Protein AF-A0A2P6NPW3-F1 (afdb_monomer)

Radius of gyration: 32.14 Å; Cα contacts (8 Å, |Δi|>4): 91; chains: 1; bounding box: 66×46×84 Å

Foldseek 3Di:
DDDPPDDDPVVVVVVVVVVVVVVVVVPPPPPPVVCVVPVDDCDPVNVVVVVVVVPPPDDDDDDDPVVQVPFDKDQDAPVVVLQQPAAQPPPRHGDDHRFIWGFDPDDDPPDPPDDGGRIHTPPDD

Nearest PDB structures (foldseek):
  7bvw-assembly2_B  TM=8.463E-01  e=1.356E-02  Arabidopsis thaliana
  7bvw-assembly1_A  TM=8.530E-01  e=2.025E-02  Arabidopsis thaliana
  4v3k-assembly2_C  TM=7.570E-01  e=4.089E-01  Homo sapiens
  7s6h-assembly2_C  TM=5.283E-01  e=2.481E+00  Homo sapiens
  7s6h-assembly1_A  TM=5.283E-01  e=2.481E+00  Homo sapiens

Structure (mmCIF, N/CA/C/O backbone):
data_AF-A0A2P6NPW3-F1
#
_entry.id   AF-A0A2P6NPW3-F1
#
loop_
_atom_site.group_PDB
_atom_site.id
_atom_site.type_symbol
_atom_site.label_atom_id
_atom_site.label_alt_id
_atom_site.label_comp_id
_atom_site.label_asym_id
_atom_site.label_entity_id
_atom_site.label_seq_id
_atom_site.pdbx_PDB_ins_code
_atom_site.Cartn_x
_atom_site.Cartn_y
_atom_site.Cartn_z
_atom_site.occupancy
_atom_site.B_iso_or_equiv
_atom_site.auth_seq_id
_atom_site.auth_comp_id
_atom_site.auth_asym_id
_atom_site.auth_atom_id
_atom_site.pdbx_PDB_model_num
ATOM 1 N N . MET A 1 1 ? 35.654 35.348 69.612 1.00 39.97 1 MET A N 1
ATOM 2 C CA . MET A 1 1 ? 36.979 35.057 69.035 1.00 39.97 1 MET A CA 1
ATOM 3 C C . MET A 1 1 ? 36.752 33.886 68.102 1.00 39.97 1 MET A C 1
ATOM 5 O O . MET A 1 1 ? 36.618 32.777 68.588 1.00 39.97 1 MET A O 1
ATOM 9 N N . SER A 1 2 ? 36.495 34.153 66.822 1.00 48.59 2 SER A N 1
ATOM 10 C CA . SER A 1 2 ? 36.249 33.088 65.848 1.00 48.59 2 SER A CA 1
ATOM 11 C C . SER A 1 2 ? 37.594 32.700 65.263 1.00 48.59 2 SER A C 1
ATOM 13 O O . SER A 1 2 ? 38.222 33.517 64.589 1.00 48.59 2 SER A O 1
ATOM 15 N N . ASP A 1 3 ? 38.051 31.501 65.609 1.00 44.88 3 ASP A N 1
ATOM 16 C CA . ASP A 1 3 ? 39.292 30.916 65.128 1.00 44.88 3 ASP A CA 1
ATOM 17 C C . ASP A 1 3 ? 39.333 30.931 63.597 1.00 44.88 3 ASP A C 1
ATOM 19 O O . ASP A 1 3 ? 38.519 30.321 62.901 1.00 44.88 3 ASP A O 1
ATOM 23 N N . ASN A 1 4 ? 40.288 31.698 63.081 1.00 55.16 4 ASN A N 1
ATOM 24 C CA . ASN A 1 4 ? 40.623 31.788 61.673 1.00 55.16 4 ASN A CA 1
ATOM 25 C C . ASN A 1 4 ? 41.459 30.546 61.329 1.00 55.16 4 ASN A C 1
ATOM 27 O O . ASN A 1 4 ? 42.689 30.568 61.390 1.00 55.16 4 ASN A O 1
ATOM 31 N N . GLN A 1 5 ? 40.777 29.424 61.082 1.00 60.38 5 GLN A N 1
ATOM 32 C CA . GLN A 1 5 ? 41.418 28.146 60.790 1.00 60.38 5 GLN A CA 1
ATOM 33 C C . GLN A 1 5 ? 41.991 28.172 59.368 1.00 60.38 5 GLN A C 1
ATOM 35 O O . GLN A 1 5 ? 41.335 27.819 58.389 1.00 60.38 5 GLN A O 1
ATOM 40 N N . GLN A 1 6 ? 43.238 28.620 59.263 1.00 62.88 6 GLN A N 1
ATOM 41 C CA . GLN A 1 6 ? 44.019 28.587 58.034 1.00 62.88 6 GLN A CA 1
ATOM 42 C C . GLN A 1 6 ? 44.199 27.120 57.591 1.00 62.88 6 GLN A C 1
ATOM 44 O O . GLN A 1 6 ? 44.612 26.291 58.411 1.00 62.88 6 GLN A O 1
ATOM 49 N N . PRO A 1 7 ? 43.878 26.758 56.335 1.00 58.06 7 PRO A N 1
ATOM 50 C CA . PRO A 1 7 ? 43.979 25.378 55.875 1.00 58.06 7 PRO A CA 1
ATOM 51 C C . PRO A 1 7 ? 45.434 24.905 55.947 1.00 58.06 7 PRO A C 1
ATOM 53 O O . PRO A 1 7 ? 46.359 25.620 55.552 1.00 58.06 7 PRO A O 1
ATOM 56 N N . SER A 1 8 ? 45.650 23.702 56.482 1.00 64.12 8 SER A N 1
ATOM 57 C CA . SER A 1 8 ? 46.996 23.142 56.621 1.00 64.12 8 SER A CA 1
ATOM 58 C C . SER A 1 8 ? 47.610 22.871 55.243 1.00 64.12 8 SER A C 1
ATOM 60 O O . SER A 1 8 ? 46.899 22.610 54.271 1.00 64.12 8 SER A O 1
ATOM 62 N N . ALA A 1 9 ? 48.943 22.896 55.147 1.00 61.69 9 ALA A N 1
ATOM 63 C CA . ALA A 1 9 ? 49.661 22.669 53.887 1.00 61.69 9 ALA A CA 1
ATOM 64 C C . ALA A 1 9 ? 49.235 21.367 53.172 1.00 61.69 9 ALA A C 1
ATOM 66 O O . ALA A 1 9 ? 49.201 21.315 51.944 1.00 61.69 9 ALA A O 1
ATOM 67 N N . ALA A 1 10 ? 48.824 20.348 53.934 1.00 61.41 10 ALA A N 1
ATOM 68 C CA . ALA A 1 10 ? 48.297 19.093 53.404 1.00 61.41 10 ALA A CA 1
ATOM 69 C C . ALA A 1 10 ? 46.939 19.257 52.688 1.00 61.41 10 ALA A C 1
ATOM 71 O O . ALA A 1 10 ? 46.700 18.622 51.664 1.00 61.41 10 ALA A O 1
ATOM 72 N N . GLN A 1 11 ? 46.059 20.135 53.182 1.00 65.38 11 GLN A N 1
ATOM 73 C CA . GLN A 1 11 ? 44.762 20.418 52.553 1.00 65.38 11 GLN A CA 1
ATOM 74 C C . GLN A 1 11 ? 44.927 21.219 51.255 1.00 65.38 11 GLN A C 1
ATOM 76 O O . GLN A 1 11 ? 44.214 20.970 50.283 1.00 65.38 11 GLN A O 1
ATOM 81 N N . ALA A 1 12 ? 45.908 22.126 51.203 1.00 67.00 12 ALA A N 1
ATOM 82 C CA . ALA A 1 12 ? 46.238 22.863 49.983 1.00 67.00 12 ALA A CA 1
ATOM 83 C C . ALA A 1 12 ? 46.782 21.936 48.878 1.00 67.00 12 ALA A C 1
ATOM 85 O O . ALA A 1 12 ? 46.393 22.067 47.719 1.00 67.00 12 ALA A O 1
ATOM 86 N N . GLN A 1 13 ? 47.620 20.957 49.235 1.00 70.19 13 GLN A N 1
ATOM 87 C CA . GLN A 1 13 ? 48.143 19.959 48.292 1.00 70.19 13 GLN A CA 1
ATOM 88 C C . GLN A 1 13 ? 47.052 19.011 47.777 1.00 70.19 13 GLN A C 1
ATOM 90 O O . GLN A 1 13 ? 47.017 18.705 46.586 1.00 70.19 13 GLN A O 1
ATOM 95 N N . ALA A 1 14 ? 46.124 18.591 48.644 1.00 73.69 14 ALA A N 1
ATOM 96 C CA . ALA A 1 14 ? 44.985 17.770 48.239 1.00 73.69 14 ALA A CA 1
ATOM 97 C C . ALA A 1 14 ? 44.082 18.501 47.230 1.00 73.69 14 ALA A C 1
ATOM 99 O O . ALA A 1 14 ? 43.663 17.911 46.235 1.00 73.69 14 ALA A O 1
ATOM 100 N N . LEU A 1 15 ? 43.837 19.799 47.443 1.00 72.31 15 LEU A N 1
ATOM 101 C CA . LEU A 1 15 ? 43.040 20.612 46.525 1.00 72.31 15 LEU A CA 1
ATOM 102 C C . LEU A 1 15 ? 43.755 20.818 45.178 1.00 72.31 15 LEU A C 1
ATOM 104 O O . LEU A 1 15 ? 43.113 20.737 44.134 1.00 72.31 15 LEU A O 1
ATOM 108 N N . GLN A 1 16 ? 45.079 21.011 45.180 1.00 71.25 16 GLN A N 1
ATOM 109 C CA . GLN A 1 16 ? 45.887 21.128 43.957 1.00 71.25 16 GLN A CA 1
ATOM 110 C C . GLN A 1 16 ? 45.922 19.830 43.138 1.00 71.25 16 GLN A C 1
ATOM 112 O O . GLN A 1 16 ? 45.829 19.886 41.913 1.00 71.25 16 GLN A O 1
ATOM 117 N N . LEU A 1 17 ? 45.997 18.666 43.793 1.00 69.00 17 LEU A N 1
ATOM 118 C CA . LEU A 1 17 ? 45.893 17.366 43.121 1.00 69.00 17 LEU A CA 1
ATOM 119 C C . LEU A 1 17 ? 44.507 17.165 42.497 1.00 69.00 17 LEU A C 1
ATOM 121 O O . LEU A 1 17 ? 44.412 16.702 41.361 1.00 69.00 17 LEU A O 1
ATOM 125 N N . LEU A 1 18 ? 43.441 17.564 43.198 1.00 69.75 18 LEU A N 1
ATOM 126 C CA . LEU A 1 18 ? 42.078 17.497 42.668 1.00 69.75 18 LEU A CA 1
ATOM 127 C C . LEU A 1 18 ? 41.898 18.417 41.448 1.00 69.75 18 LEU A C 1
ATOM 129 O O . LEU A 1 18 ? 41.375 17.992 40.422 1.00 69.75 18 LEU A O 1
ATOM 133 N N . LEU A 1 19 ? 42.381 19.661 41.536 1.00 70.94 19 LEU A N 1
ATOM 134 C CA . LEU A 1 19 ? 42.364 20.632 40.435 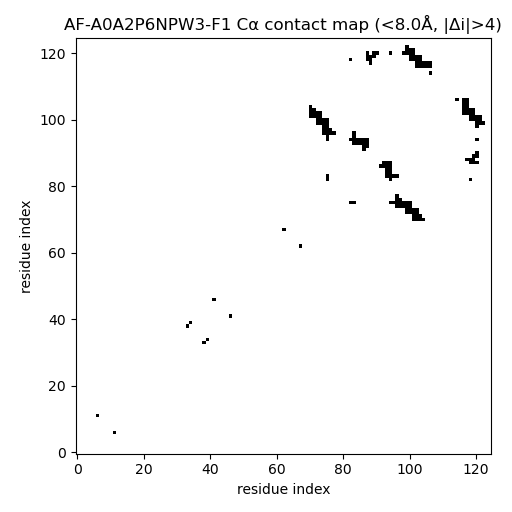1.00 70.94 19 LEU A CA 1
ATOM 135 C C . LEU A 1 19 ? 43.197 20.159 39.230 1.00 70.94 19 LEU A C 1
ATOM 137 O O . LEU A 1 19 ? 42.779 20.348 38.088 1.00 70.94 19 LEU A O 1
ATOM 141 N N . GLY A 1 20 ? 44.330 19.489 39.464 1.00 64.00 20 GLY A N 1
ATOM 142 C CA . GLY A 1 20 ? 45.170 18.912 38.409 1.00 64.00 20 GLY A CA 1
ATOM 143 C C . GLY A 1 20 ? 44.475 17.812 37.597 1.00 64.00 20 GLY A C 1
ATOM 144 O O . GLY A 1 20 ? 44.690 17.720 36.389 1.00 64.00 20 GLY A O 1
ATOM 145 N N . MET A 1 21 ? 43.585 17.029 38.219 1.00 63.91 21 MET A N 1
ATOM 146 C CA . MET A 1 21 ? 42.779 16.024 37.509 1.00 63.91 21 MET A CA 1
ATOM 147 C C . MET A 1 21 ? 41.662 16.649 36.662 1.00 63.91 21 MET A C 1
ATOM 149 O O . MET A 1 21 ? 41.304 16.098 35.623 1.00 63.91 21 MET A O 1
ATOM 153 N N . ILE A 1 22 ? 41.137 17.814 37.061 1.00 63.75 22 ILE A N 1
ATOM 154 C CA . ILE A 1 22 ? 40.126 18.551 36.285 1.00 63.75 22 ILE A CA 1
ATOM 155 C C . ILE A 1 22 ? 40.767 19.190 35.039 1.00 63.75 22 ILE A C 1
ATOM 157 O O . ILE A 1 22 ? 40.151 19.223 33.975 1.00 63.75 22 ILE A O 1
ATOM 161 N N . ALA A 1 23 ? 42.029 19.630 35.128 1.00 57.75 23 ALA A N 1
ATOM 162 C CA . ALA A 1 23 ? 42.750 20.236 34.006 1.00 57.75 23 ALA A CA 1
ATOM 163 C C . ALA A 1 23 ? 43.138 19.237 32.893 1.00 57.75 23 ALA A C 1
ATOM 165 O O . ALA A 1 23 ? 43.196 19.627 31.729 1.00 57.75 23 ALA A O 1
ATOM 166 N N . GLN A 1 24 ? 43.356 17.949 33.204 1.00 57.84 24 GLN A N 1
ATOM 167 C CA . GLN A 1 24 ? 43.690 16.939 32.182 1.00 57.84 24 GLN A CA 1
ATOM 168 C C . GLN A 1 24 ? 42.488 16.415 31.376 1.00 57.84 24 GLN A C 1
ATOM 170 O O . GLN A 1 24 ? 42.688 15.742 30.370 1.00 57.84 24 GLN A O 1
ATOM 175 N N . GLN A 1 25 ? 41.241 16.743 31.735 1.00 57.78 25 GLN A N 1
ATOM 176 C CA . GLN A 1 25 ? 40.077 16.300 30.948 1.00 57.78 25 GLN A CA 1
ATOM 177 C C . GLN A 1 25 ? 39.812 17.139 29.684 1.00 57.78 25 GLN A C 1
ATOM 179 O O . GLN A 1 25 ? 38.904 16.824 28.917 1.00 57.78 25 GLN A O 1
ATOM 184 N N . GLN A 1 26 ? 40.605 18.184 29.417 1.00 54.19 26 GLN A N 1
ATOM 185 C CA . GLN A 1 26 ? 40.447 19.003 28.207 1.00 54.19 26 GLN A CA 1
ATOM 186 C C . GLN A 1 26 ? 41.078 18.403 26.944 1.00 54.19 26 GLN A C 1
ATOM 188 O O . GLN A 1 26 ? 40.870 18.944 25.864 1.00 54.19 26 GLN A O 1
ATOM 193 N N . SER A 1 27 ? 41.752 17.253 27.022 1.00 51.75 27 SER A N 1
ATOM 194 C CA . SER A 1 27 ? 41.942 16.398 25.844 1.00 51.75 27 SER A CA 1
ATOM 195 C C . SER A 1 27 ? 40.824 15.359 25.754 1.00 51.75 27 SER A C 1
ATOM 197 O O . SER A 1 27 ? 41.075 14.166 25.601 1.00 51.75 27 SER A O 1
ATOM 199 N N . THR A 1 28 ? 39.567 15.803 25.842 1.00 49.38 28 THR A N 1
ATOM 200 C CA . THR A 1 28 ? 38.519 15.144 25.064 1.00 49.38 28 THR A CA 1
ATOM 201 C C . THR A 1 28 ? 38.856 15.448 23.617 1.00 49.38 28 THR A C 1
ATOM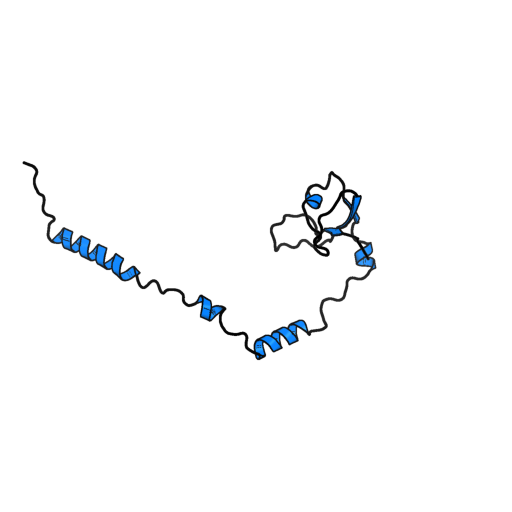 203 O O . THR A 1 28 ? 38.643 16.545 23.115 1.00 49.38 28 THR A O 1
ATOM 206 N N . GLN A 1 29 ? 39.539 14.478 23.018 1.00 55.25 29 GLN A N 1
ATOM 207 C CA . GLN A 1 29 ? 39.625 14.218 21.593 1.00 55.25 29 GLN A CA 1
ATOM 208 C C . GLN A 1 29 ? 38.333 14.723 20.935 1.00 55.25 29 GLN A C 1
ATOM 210 O O . GLN A 1 29 ? 37.297 14.067 21.004 1.00 55.25 29 GLN A O 1
ATOM 215 N N . SER A 1 30 ? 38.349 15.951 20.414 1.00 46.59 30 SER A N 1
ATOM 216 C CA . SER A 1 30 ? 37.207 16.463 19.682 1.00 46.59 30 SER A CA 1
ATOM 217 C C . SER A 1 30 ? 37.165 15.661 18.394 1.00 46.59 30 SER A C 1
ATOM 219 O O . SER A 1 30 ? 38.098 15.675 17.589 1.00 46.59 30 SER A O 1
ATOM 221 N N . ASP A 1 31 ? 36.104 14.875 18.271 1.00 54.97 31 ASP A N 1
ATOM 222 C CA . ASP A 1 31 ? 35.797 14.033 17.133 1.00 54.97 31 ASP A CA 1
ATOM 223 C C . ASP A 1 31 ? 35.707 14.867 15.843 1.00 54.97 31 ASP A C 1
ATOM 225 O O . ASP A 1 31 ? 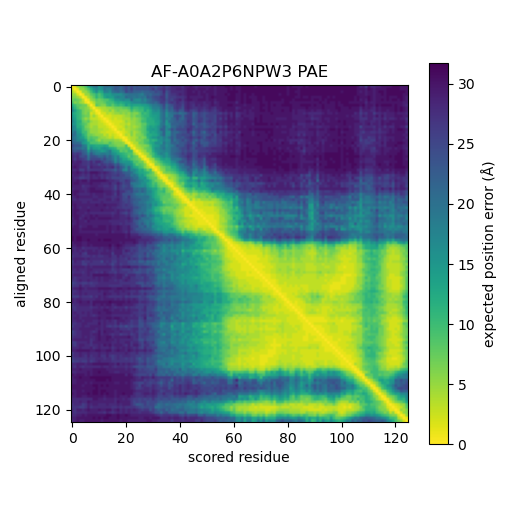34.627 15.192 15.358 1.00 54.97 31 ASP A O 1
ATOM 229 N N . ASN A 1 32 ? 36.844 15.127 15.197 1.00 57.44 32 ASN A N 1
ATOM 230 C CA . ASN A 1 32 ? 36.889 15.456 13.767 1.00 57.44 32 ASN A CA 1
ATOM 231 C C . ASN A 1 32 ? 36.573 14.222 12.888 1.00 57.44 32 ASN A C 1
ATOM 233 O O . ASN A 1 32 ? 36.705 14.258 11.668 1.00 57.44 32 ASN A O 1
ATOM 237 N N . SER A 1 33 ? 36.083 13.136 13.494 1.00 59.75 33 SER A N 1
ATOM 238 C CA . SER A 1 33 ? 35.696 11.889 12.835 1.00 59.75 33 SER A CA 1
ATOM 239 C C . SER A 1 33 ? 34.469 12.035 11.924 1.00 59.75 33 SER A C 1
ATOM 241 O O . SER A 1 33 ? 34.256 11.206 11.041 1.00 59.75 33 SER A O 1
ATOM 243 N N . LEU A 1 34 ? 33.647 13.078 12.087 1.00 56.88 34 LEU A N 1
ATOM 244 C CA . LEU A 1 34 ? 32.419 13.214 11.294 1.00 56.88 34 LEU A CA 1
ATOM 245 C C . LEU A 1 34 ? 32.704 13.570 9.823 1.00 56.88 34 LEU A C 1
ATOM 247 O O . LEU A 1 34 ? 32.033 13.057 8.928 1.00 56.88 34 LEU A O 1
ATOM 251 N N . MET A 1 35 ? 33.741 14.378 9.569 1.00 60.34 35 MET A N 1
ATOM 252 C CA . MET A 1 35 ? 34.183 14.725 8.213 1.00 60.34 35 MET A CA 1
ATOM 253 C C . MET A 1 35 ? 35.013 13.602 7.572 1.00 60.34 35 MET A C 1
ATOM 255 O O . MET A 1 35 ? 34.896 13.384 6.372 1.00 60.34 35 MET A O 1
ATOM 259 N N . GLU A 1 36 ? 35.765 12.818 8.351 1.00 58.84 36 GLU A N 1
ATOM 260 C CA . GLU A 1 36 ? 36.481 11.641 7.826 1.00 58.84 36 GLU A CA 1
ATOM 261 C C . GLU A 1 36 ? 35.556 10.445 7.536 1.00 58.84 36 GLU A C 1
ATOM 263 O O . GLU A 1 36 ? 35.840 9.658 6.637 1.00 58.84 36 GLU A O 1
ATOM 268 N N . ARG A 1 37 ? 34.426 10.303 8.249 1.00 58.91 37 ARG A N 1
ATOM 269 C CA . ARG A 1 37 ? 33.477 9.188 8.043 1.00 58.91 37 ARG A CA 1
ATOM 270 C C . ARG A 1 37 ? 32.411 9.447 6.978 1.00 58.91 37 ARG A C 1
ATOM 272 O O . ARG A 1 37 ? 31.905 8.482 6.414 1.00 58.91 37 ARG A O 1
ATOM 279 N N . PHE A 1 38 ? 32.054 10.704 6.712 1.00 62.09 38 PHE A N 1
ATOM 280 C CA . PHE A 1 38 ? 30.964 11.048 5.782 1.00 62.09 38 PHE A CA 1
ATOM 281 C C . PHE A 1 38 ? 31.263 12.233 4.851 1.00 62.09 38 PHE A C 1
ATOM 283 O O . PHE A 1 38 ? 30.422 12.574 4.026 1.00 62.09 38 PHE A O 1
ATOM 290 N N . GLY A 1 39 ? 32.423 12.881 4.983 1.00 58.16 39 GLY A N 1
ATOM 291 C CA . GLY A 1 39 ? 32.777 14.100 4.246 1.00 58.16 39 GLY A CA 1
ATOM 292 C C . GLY A 1 39 ? 33.790 13.903 3.119 1.00 58.16 39 GLY A C 1
ATOM 293 O O . GLY A 1 39 ? 34.225 14.894 2.534 1.00 58.16 39 GLY A O 1
ATOM 294 N N . ALA A 1 40 ? 34.180 12.663 2.803 1.00 69.06 40 ALA A N 1
ATOM 295 C CA . ALA A 1 40 ? 34.951 12.411 1.593 1.00 69.06 40 ALA A CA 1
ATOM 296 C C . ALA A 1 40 ? 34.090 12.790 0.371 1.00 69.06 40 ALA A C 1
ATOM 298 O O . ALA A 1 40 ? 32.923 12.386 0.312 1.00 69.06 40 ALA A O 1
ATOM 299 N N . PRO A 1 41 ? 34.620 13.566 -0.594 1.00 71.38 41 PRO A N 1
ATOM 300 C CA . PRO A 1 41 ? 33.922 13.778 -1.851 1.00 71.38 41 PRO A CA 1
ATOM 301 C C . PRO A 1 41 ? 33.676 12.409 -2.483 1.00 71.38 41 PRO A C 1
ATOM 303 O O . PRO A 1 41 ? 34.601 11.600 -2.575 1.00 71.38 41 PRO A O 1
ATOM 306 N N . ILE A 1 42 ? 32.427 12.145 -2.871 1.00 73.19 42 ILE A N 1
ATOM 307 C CA . ILE A 1 42 ? 32.077 10.931 -3.611 1.00 73.19 42 ILE A CA 1
ATOM 308 C C . ILE A 1 42 ? 32.990 10.894 -4.836 1.00 73.19 42 ILE A C 1
ATOM 310 O O . ILE A 1 42 ? 32.956 11.822 -5.645 1.00 73.19 42 ILE A O 1
ATOM 314 N N . SER A 1 43 ? 33.841 9.872 -4.937 1.00 82.88 43 SER A N 1
ATOM 315 C CA . SER A 1 43 ? 34.705 9.732 -6.105 1.00 82.88 43 SER A CA 1
ATOM 316 C C . SER A 1 43 ? 33.870 9.368 -7.332 1.00 82.88 43 SER A C 1
ATOM 318 O O . SER A 1 43 ? 32.806 8.753 -7.213 1.00 82.88 43 SER A O 1
ATOM 320 N N . ASP A 1 44 ? 34.358 9.714 -8.524 1.00 83.69 44 ASP A N 1
ATOM 321 C CA . ASP A 1 44 ? 33.698 9.339 -9.780 1.00 83.69 44 ASP A CA 1
ATOM 322 C C . ASP A 1 44 ? 33.499 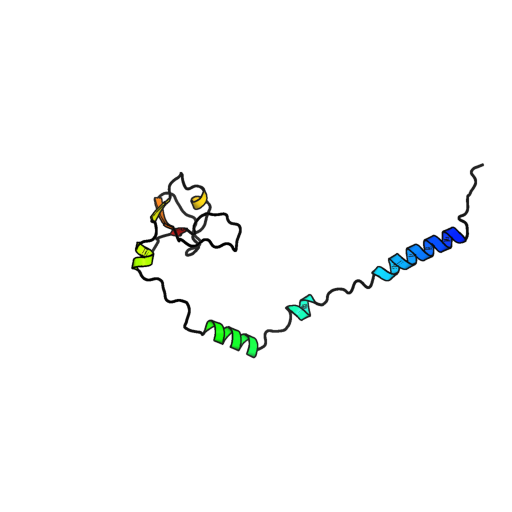7.815 -9.887 1.00 83.69 44 ASP A C 1
ATOM 324 O O . ASP A 1 44 ? 32.478 7.357 -10.395 1.00 83.69 44 ASP A O 1
ATOM 328 N N . GLU A 1 45 ? 34.417 7.021 -9.323 1.00 82.81 45 GLU A N 1
ATOM 329 C CA . GLU A 1 45 ? 34.287 5.561 -9.211 1.00 82.81 45 GLU A CA 1
ATOM 330 C C . GLU A 1 45 ? 33.119 5.146 -8.310 1.00 82.81 45 GLU A C 1
ATOM 332 O O . GLU A 1 45 ? 32.298 4.332 -8.721 1.00 82.81 45 GLU A O 1
ATOM 337 N N . GLN A 1 46 ? 32.965 5.746 -7.124 1.00 82.69 46 GLN A N 1
ATOM 338 C CA . GLN A 1 46 ? 31.833 5.446 -6.237 1.00 82.69 46 GLN A CA 1
ATOM 339 C C . GLN A 1 46 ? 30.490 5.856 -6.852 1.00 82.69 46 GLN A C 1
ATOM 341 O O . GLN A 1 46 ? 29.478 5.177 -6.660 1.00 82.69 46 GLN A O 1
ATOM 346 N N . MET A 1 47 ? 30.472 6.960 -7.601 1.00 84.06 47 MET A N 1
ATOM 347 C CA . MET A 1 47 ? 29.285 7.408 -8.323 1.00 84.06 47 MET A CA 1
ATOM 348 C C . MET A 1 47 ? 28.956 6.473 -9.492 1.00 84.06 47 MET A C 1
ATOM 350 O O . MET A 1 47 ? 27.790 6.137 -9.689 1.00 84.06 47 MET A O 1
ATOM 354 N N . SER A 1 48 ? 29.974 6.004 -10.218 1.00 83.88 48 SER A N 1
ATOM 355 C CA . SER A 1 48 ? 29.845 5.014 -11.288 1.00 83.88 48 SER A CA 1
ATOM 356 C C . SER A 1 48 ? 29.379 3.655 -10.764 1.00 83.88 48 SER A C 1
ATOM 358 O O . SER A 1 48 ? 28.509 3.041 -11.374 1.00 83.88 48 SER A O 1
ATOM 360 N N . ASP A 1 49 ? 29.888 3.192 -9.623 1.00 83.00 49 ASP A N 1
ATOM 361 C CA . ASP A 1 49 ? 29.472 1.935 -8.994 1.00 83.00 49 ASP A CA 1
ATOM 362 C C . ASP A 1 49 ? 28.018 1.998 -8.519 1.00 83.00 49 ASP A C 1
ATOM 364 O O . ASP A 1 49 ? 27.234 1.083 -8.778 1.00 83.00 49 ASP A O 1
ATOM 368 N N . LEU A 1 50 ? 27.616 3.103 -7.882 1.00 81.44 50 LEU A N 1
ATOM 369 C CA . LEU A 1 50 ? 26.219 3.332 -7.519 1.00 81.44 50 LEU A CA 1
ATOM 370 C C . LEU A 1 50 ? 25.334 3.399 -8.769 1.00 81.44 50 LEU A C 1
ATOM 372 O O . LEU A 1 50 ? 24.275 2.773 -8.806 1.00 81.44 50 LEU A O 1
ATOM 376 N N . ALA A 1 51 ? 25.774 4.112 -9.807 1.00 80.75 51 ALA A N 1
ATOM 377 C CA . ALA A 1 51 ? 25.071 4.165 -11.078 1.00 80.75 51 ALA A CA 1
ATOM 378 C C . ALA A 1 51 ? 24.953 2.770 -11.703 1.00 80.75 51 ALA A C 1
ATOM 380 O O . ALA A 1 51 ? 23.871 2.418 -12.152 1.00 80.75 51 ALA A O 1
ATOM 381 N N . ALA A 1 52 ? 25.991 1.936 -11.666 1.00 77.25 52 ALA A N 1
ATOM 382 C CA . ALA A 1 52 ? 25.961 0.564 -12.168 1.00 77.25 52 ALA A CA 1
ATOM 383 C C . ALA A 1 52 ? 25.032 -0.343 -11.342 1.00 77.25 52 ALA A C 1
ATOM 385 O O . ALA A 1 52 ? 24.328 -1.183 -11.901 1.00 77.25 52 ALA A O 1
ATOM 386 N N . MET A 1 53 ? 24.976 -0.155 -10.020 1.00 72.12 53 MET A N 1
ATOM 387 C CA . MET A 1 53 ? 24.034 -0.858 -9.145 1.00 72.12 53 MET A CA 1
ATOM 388 C C . MET A 1 53 ? 22.579 -0.464 -9.417 1.00 72.12 53 MET A C 1
ATOM 390 O O . MET A 1 53 ? 21.708 -1.331 -9.381 1.00 72.12 53 MET A O 1
ATOM 394 N N . LEU A 1 54 ? 22.315 0.815 -9.693 1.00 69.94 54 LEU A N 1
ATOM 395 C CA . LEU A 1 54 ? 20.983 1.335 -10.029 1.00 69.94 54 LEU A CA 1
ATOM 396 C C . LEU A 1 54 ? 20.591 1.064 -11.490 1.00 69.94 54 LEU A C 1
ATOM 398 O O . LEU A 1 54 ? 19.409 0.933 -11.784 1.00 69.94 54 LEU A O 1
ATOM 402 N N . SER A 1 55 ? 21.577 0.933 -12.381 1.00 67.25 55 SER A N 1
ATOM 403 C CA . SER A 1 55 ? 21.412 0.556 -13.793 1.00 67.25 55 SER A CA 1
ATOM 404 C C . SER A 1 55 ? 21.329 -0.958 -13.990 1.00 67.25 55 SER A C 1
ATOM 406 O O . SER A 1 55 ? 21.262 -1.428 -15.122 1.00 67.25 55 SER A O 1
ATOM 408 N N . ARG A 1 56 ? 21.344 -1.760 -12.914 1.00 62.53 56 ARG A N 1
ATOM 409 C CA . ARG A 1 56 ? 20.907 -3.155 -13.002 1.00 62.53 56 ARG A CA 1
ATOM 410 C C . ARG A 1 56 ? 19.409 -3.149 -13.287 1.00 62.53 56 ARG A C 1
ATOM 412 O O . ARG A 1 56 ? 18.595 -3.118 -12.365 1.00 62.53 56 ARG A O 1
ATOM 419 N N . ASP A 1 57 ? 19.076 -3.211 -14.571 1.00 62.44 57 ASP A N 1
ATOM 420 C CA . ASP A 1 57 ? 17.747 -3.479 -15.119 1.00 62.44 57 ASP A CA 1
ATOM 421 C C . ASP A 1 57 ? 17.265 -4.862 -14.645 1.00 62.44 57 ASP A C 1
ATOM 423 O O . ASP A 1 57 ? 17.357 -5.867 -15.344 1.00 62.44 57 ASP A O 1
ATOM 427 N N . GLY A 1 58 ? 16.870 -4.969 -13.381 1.00 65.25 58 GLY A N 1
ATOM 428 C CA . GLY A 1 58 ? 16.695 -6.273 -12.748 1.00 65.25 58 GLY A CA 1
ATOM 429 C C . GLY A 1 58 ? 16.133 -6.192 -11.343 1.00 65.25 58 GLY A C 1
ATOM 430 O O . GLY A 1 58 ? 16.466 -7.021 -10.496 1.00 65.25 58 GLY A O 1
ATOM 431 N N . GLY A 1 59 ? 15.290 -5.192 -11.081 1.00 70.19 59 GLY A N 1
ATOM 432 C CA . GLY A 1 59 ? 14.392 -5.260 -9.936 1.00 70.19 59 GLY A CA 1
ATOM 433 C C . GLY A 1 59 ? 13.538 -6.536 -9.993 1.00 70.19 59 GLY A C 1
ATOM 434 O O . GLY A 1 59 ? 13.433 -7.168 -11.051 1.00 70.19 59 GLY A O 1
ATOM 435 N N . PRO A 1 60 ? 12.922 -6.946 -8.871 1.00 76.31 60 PRO A N 1
ATOM 436 C CA . PRO A 1 60 ? 11.934 -8.016 -8.914 1.00 76.31 60 PRO A CA 1
ATOM 437 C C . PRO A 1 60 ? 10.900 -7.702 -10.007 1.00 76.31 60 PRO A C 1
ATOM 439 O O . PRO A 1 60 ? 10.538 -6.532 -10.175 1.00 76.31 60 PRO A O 1
ATOM 442 N N . PRO A 1 61 ? 10.455 -8.711 -10.777 1.00 86.75 61 PRO A N 1
ATOM 443 C CA . PRO A 1 61 ? 9.504 -8.478 -11.851 1.00 86.75 61 PRO A CA 1
ATOM 444 C C . PRO A 1 61 ? 8.247 -7.800 -11.287 1.00 86.75 61 PRO A C 1
ATOM 446 O O . PRO A 1 61 ? 7.890 -8.050 -10.128 1.00 86.75 61 PRO A O 1
ATOM 449 N N . PRO A 1 62 ? 7.561 -6.959 -12.081 1.00 86.75 62 PRO A N 1
ATOM 450 C CA . PRO A 1 62 ? 6.282 -6.399 -11.677 1.00 86.75 62 PRO A CA 1
ATOM 451 C C . PRO A 1 62 ? 5.329 -7.499 -11.206 1.00 86.75 62 PRO A C 1
ATOM 453 O O . PRO A 1 62 ? 5.338 -8.615 -11.733 1.00 86.75 62 PRO A O 1
ATOM 456 N N . ALA A 1 63 ? 4.497 -7.183 -10.215 1.00 88.19 63 ALA A N 1
ATOM 457 C CA . ALA A 1 63 ? 3.469 -8.109 -9.766 1.00 88.19 63 ALA A CA 1
ATOM 458 C C . ALA A 1 63 ? 2.535 -8.467 -10.933 1.00 88.19 63 ALA A C 1
ATOM 460 O O . ALA A 1 63 ? 2.188 -7.613 -11.752 1.00 88.19 63 ALA A O 1
ATOM 461 N N . ALA A 1 64 ? 2.124 -9.733 -11.004 1.00 92.31 64 ALA A N 1
ATOM 462 C CA . ALA A 1 64 ? 1.128 -10.158 -11.977 1.00 92.31 64 ALA A CA 1
ATOM 463 C C . ALA A 1 64 ? -0.206 -9.424 -11.720 1.00 92.31 64 ALA A C 1
ATOM 465 O O . ALA A 1 64 ? -0.553 -9.233 -10.552 1.00 92.31 64 ALA A O 1
ATOM 466 N N . PRO A 1 65 ? -0.987 -9.070 -12.759 1.00 90.44 65 PRO A N 1
ATOM 467 C CA . PRO A 1 65 ? -2.280 -8.403 -12.585 1.00 90.44 65 PRO A CA 1
ATOM 468 C C . PRO A 1 65 ? -3.229 -9.171 -11.661 1.00 90.44 65 PRO A C 1
ATOM 470 O O . PRO A 1 65 ? -3.790 -8.588 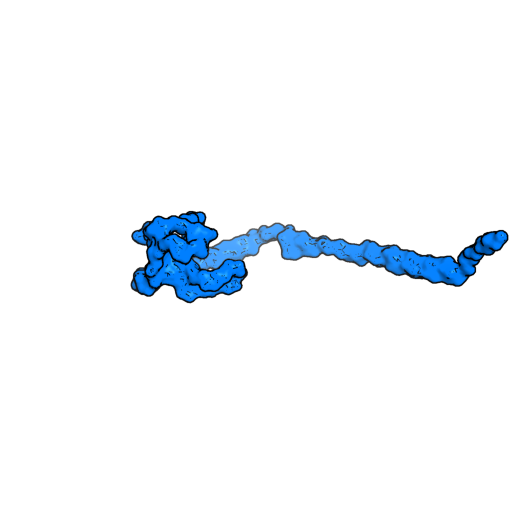-10.742 1.00 90.44 65 PRO A O 1
ATOM 473 N N . SER A 1 66 ? -3.292 -10.500 -11.801 1.00 93.19 66 SER A N 1
ATOM 474 C CA . SER A 1 66 ? -4.106 -11.356 -10.929 1.00 93.19 66 SER A CA 1
ATOM 475 C C . SER A 1 66 ? -3.731 -11.230 -9.452 1.00 93.19 66 SER A C 1
ATOM 477 O O . SER A 1 66 ? -4.603 -11.176 -8.597 1.00 93.19 66 SER A O 1
ATOM 479 N N . ALA A 1 67 ? -2.438 -11.099 -9.143 1.00 90.62 67 ALA A N 1
ATOM 480 C CA . ALA A 1 67 ? -1.983 -10.905 -7.770 1.00 90.62 67 ALA A CA 1
ATOM 481 C C . ALA A 1 67 ? -2.409 -9.544 -7.192 1.00 90.62 67 ALA A C 1
ATOM 483 O O . ALA A 1 67 ? -2.504 -9.415 -5.975 1.00 90.62 67 ALA A O 1
ATOM 484 N N . ILE A 1 68 ? -2.644 -8.533 -8.037 1.00 88.62 68 ILE A N 1
ATOM 485 C CA . ILE A 1 68 ? -3.172 -7.221 -7.635 1.00 88.62 68 ILE A CA 1
ATOM 486 C C . ILE A 1 68 ? -4.692 -7.304 -7.468 1.00 88.62 68 ILE A C 1
ATOM 488 O O . ILE A 1 68 ? -5.237 -6.793 -6.486 1.00 88.62 68 ILE A O 1
ATOM 492 N N . ASP A 1 69 ? -5.379 -7.963 -8.398 1.00 89.94 69 ASP A N 1
ATOM 493 C CA . ASP A 1 69 ? -6.833 -8.138 -8.380 1.00 89.94 69 ASP A CA 1
ATOM 494 C C . ASP A 1 69 ? -7.293 -8.921 -7.146 1.00 89.94 69 ASP A C 1
ATOM 496 O O . ASP A 1 69 ? -8.251 -8.505 -6.495 1.00 89.94 69 ASP A O 1
ATOM 500 N N . ASP A 1 70 ? -6.528 -9.939 -6.747 1.00 92.25 70 ASP A N 1
ATOM 501 C CA . ASP A 1 70 ? -6.776 -10.772 -5.565 1.00 92.25 70 ASP A CA 1
ATOM 502 C C . ASP A 1 70 ? -6.530 -10.050 -4.224 1.00 92.25 70 ASP A C 1
ATOM 504 O O . ASP A 1 70 ? -6.835 -10.593 -3.161 1.00 92.25 70 ASP A O 1
ATOM 508 N N . LEU A 1 71 ? -5.973 -8.831 -4.228 1.00 90.75 71 LEU A N 1
ATOM 509 C CA . LEU A 1 71 ? -5.812 -8.049 -2.999 1.00 90.75 71 LEU A CA 1
ATOM 510 C C . LEU A 1 71 ? -7.167 -7.613 -2.441 1.00 90.75 71 LEU A C 1
ATOM 512 O O . LEU A 1 71 ? -7.979 -7.030 -3.168 1.00 90.75 71 LEU A O 1
ATOM 516 N N . ASP A 1 72 ? -7.323 -7.771 -1.123 1.00 91.31 72 ASP A N 1
ATOM 517 C CA . ASP A 1 72 ? -8.469 -7.286 -0.355 1.00 91.31 72 ASP A CA 1
ATOM 518 C C . ASP A 1 72 ? -8.747 -5.808 -0.666 1.00 91.31 72 ASP A C 1
ATOM 520 O O . ASP A 1 72 ? -7.938 -4.919 -0.364 1.00 91.31 72 ASP A O 1
ATOM 524 N N . GLU A 1 73 ? -9.918 -5.547 -1.240 1.00 91.19 73 GLU A N 1
ATOM 525 C CA . GLU A 1 73 ? -10.422 -4.199 -1.452 1.00 91.19 73 GLU A CA 1
ATOM 526 C C . GLU A 1 73 ? -11.207 -3.725 -0.227 1.00 91.19 73 GLU A C 1
ATOM 528 O O . GLU A 1 73 ? -12.030 -4.440 0.348 1.00 91.19 73 GLU A O 1
ATOM 533 N N . VAL A 1 74 ? -10.951 -2.484 0.174 1.00 89.06 74 VAL A N 1
ATOM 534 C CA . VAL A 1 74 ? -11.652 -1.809 1.256 1.00 89.06 74 VAL A CA 1
ATOM 535 C C . VAL A 1 74 ? -12.170 -0.464 0.768 1.00 89.06 74 VAL A C 1
ATOM 537 O 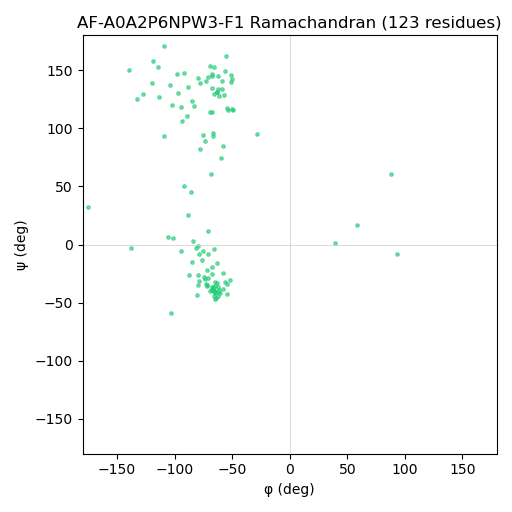O . VAL A 1 74 ? -11.429 0.358 0.226 1.00 89.06 74 VAL A O 1
ATOM 540 N N . THR A 1 75 ? -13.453 -0.216 1.009 1.00 91.69 75 THR A N 1
ATOM 541 C CA . THR A 1 75 ? -14.027 1.123 0.887 1.00 91.69 75 THR A CA 1
ATOM 542 C C . THR A 1 75 ? -13.797 1.871 2.191 1.00 91.69 75 THR A C 1
ATOM 544 O O . THR A 1 75 ? -14.194 1.418 3.268 1.00 91.69 75 THR A O 1
ATOM 547 N N . ILE A 1 76 ? -13.155 3.032 2.109 1.00 90.56 76 ILE A N 1
ATOM 548 C CA . ILE A 1 76 ? -12.861 3.858 3.273 1.00 90.56 76 ILE A CA 1
ATOM 549 C C . ILE A 1 76 ? -14.173 4.401 3.840 1.00 90.56 76 ILE A C 1
ATOM 551 O O . ILE A 1 76 ? -14.864 5.205 3.218 1.00 90.56 76 ILE A O 1
ATOM 555 N N . SER A 1 77 ? -14.515 3.975 5.051 1.00 90.06 77 SER A N 1
ATOM 556 C CA . SER A 1 77 ? -15.684 4.456 5.787 1.00 90.06 77 SER A CA 1
ATOM 557 C C . SER A 1 77 ? -15.271 5.323 6.978 1.00 90.06 77 SER A C 1
ATOM 559 O O . SER A 1 77 ? -14.102 5.372 7.369 1.00 90.06 77 SER A O 1
ATOM 561 N N . SER A 1 78 ? -16.243 5.971 7.623 1.00 88.56 78 SER A N 1
ATOM 562 C CA . SER A 1 78 ? -16.019 6.725 8.866 1.00 88.56 78 SER A CA 1
ATOM 563 C C . SER A 1 78 ? -15.438 5.870 10.001 1.00 88.56 78 SER A C 1
ATOM 565 O O . SER A 1 78 ? -14.756 6.398 10.880 1.00 88.56 78 SER A O 1
ATOM 567 N N . SER A 1 79 ? -15.657 4.551 9.973 1.00 86.19 79 SER A N 1
ATOM 568 C CA . SER A 1 79 ? -15.080 3.615 10.943 1.00 86.19 79 SER A CA 1
ATOM 569 C C . SER A 1 79 ? -13.568 3.411 10.750 1.00 86.19 79 SER A C 1
ATOM 571 O O . SER A 1 79 ? -12.853 3.114 11.706 1.00 86.19 79 SER A O 1
ATOM 573 N N . ASN A 1 80 ? -13.035 3.681 9.553 1.00 83.19 80 ASN A N 1
ATOM 574 C CA . ASN A 1 80 ? -11.619 3.540 9.213 1.00 83.19 80 ASN A CA 1
ATOM 575 C C . ASN A 1 80 ? -10.803 4.795 9.581 1.00 83.19 80 ASN A C 1
ATOM 577 O O . ASN A 1 80 ? -9.977 5.262 8.794 1.00 83.19 80 ASN A O 1
ATOM 581 N N . ARG A 1 81 ? -11.002 5.356 10.785 1.00 80.25 81 ARG A N 1
ATOM 582 C CA . ARG A 1 81 ? -10.351 6.617 11.213 1.00 80.25 81 ARG A CA 1
ATOM 583 C C . ARG A 1 81 ? -8.829 6.595 11.097 1.00 80.25 81 ARG A C 1
ATOM 585 O O . ARG A 1 81 ? -8.234 7.620 10.785 1.00 80.25 81 ARG A O 1
ATOM 592 N N . ALA A 1 82 ? -8.218 5.436 11.327 1.00 82.62 82 ALA A N 1
ATOM 593 C CA . ALA A 1 82 ? -6.776 5.275 11.213 1.00 82.62 82 ALA A CA 1
ATOM 594 C C . ALA A 1 82 ? -6.271 5.475 9.774 1.00 82.62 82 ALA A C 1
ATOM 596 O O . ALA A 1 82 ? -5.177 5.993 9.600 1.00 82.62 82 ALA A O 1
ATOM 597 N N . LEU A 1 83 ? -7.064 5.118 8.755 1.00 81.69 83 LEU A N 1
ATOM 598 C CA . LEU A 1 83 ? -6.719 5.332 7.345 1.00 81.69 83 LEU A CA 1
ATOM 599 C C . LEU A 1 83 ? -6.971 6.779 6.907 1.00 81.69 83 LEU A C 1
ATOM 601 O O . LEU A 1 83 ? -6.177 7.327 6.158 1.00 81.69 83 LEU A O 1
ATOM 605 N N . LEU A 1 84 ? -8.008 7.437 7.438 1.00 84.56 84 LEU A N 1
ATOM 606 C CA . LEU A 1 84 ? -8.301 8.853 7.152 1.00 84.56 84 LEU A CA 1
ATOM 607 C C . LEU A 1 84 ? -7.201 9.826 7.620 1.00 84.56 84 LEU A C 1
ATOM 609 O O . LEU A 1 84 ? -7.192 10.980 7.214 1.00 84.56 84 LEU A O 1
ATOM 613 N N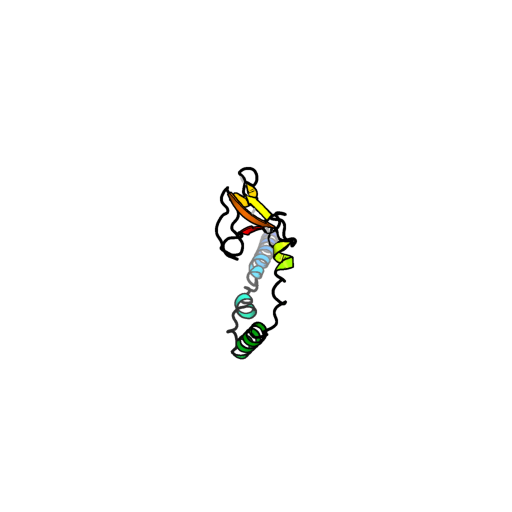 . GLN A 1 85 ? -6.293 9.387 8.495 1.00 84.12 85 GLN A N 1
ATOM 614 C CA . GLN A 1 85 ? -5.138 10.168 8.962 1.00 84.12 85 GLN A CA 1
ATOM 615 C C . GLN A 1 85 ? -3.829 9.763 8.270 1.00 84.12 85 GLN A C 1
ATOM 617 O O . GLN A 1 85 ? -2.753 10.202 8.678 1.00 84.12 85 GLN A O 1
ATOM 622 N N . LYS A 1 86 ? -3.900 8.872 7.280 1.00 84.38 86 LYS A N 1
ATOM 623 C CA . LYS A 1 86 ? -2.744 8.352 6.554 1.00 84.38 86 LYS A CA 1
ATOM 624 C C . LYS A 1 86 ? -2.790 8.802 5.108 1.00 84.38 86 LYS A C 1
ATOM 626 O O . LYS A 1 86 ? -3.854 9.034 4.538 1.00 84.38 86 LYS A O 1
ATOM 631 N N . GLU A 1 87 ? -1.604 8.898 4.537 1.00 87.88 87 GLU A N 1
ATOM 632 C CA . GLU A 1 87 ? -1.402 9.181 3.127 1.00 87.88 87 GLU A CA 1
ATOM 633 C C . GLU A 1 87 ? -1.152 7.871 2.388 1.00 87.88 87 GLU A C 1
ATOM 635 O O . GLU A 1 87 ? -0.566 6.926 2.929 1.00 87.88 87 GLU A O 1
ATOM 640 N N . CYS A 1 88 ? -1.611 7.801 1.146 1.00 87.38 88 CYS A N 1
ATOM 641 C CA . CYS A 1 88 ? -1.272 6.695 0.276 1.00 87.38 88 CYS A CA 1
ATOM 642 C C . CYS A 1 88 ? 0.230 6.723 -0.031 1.00 87.38 88 CYS A C 1
ATOM 644 O O . CYS A 1 88 ? 0.749 7.729 -0.505 1.00 87.38 88 CYS A O 1
ATOM 646 N N . GLY A 1 89 ? 0.920 5.594 0.146 1.00 82.06 89 GLY A N 1
ATOM 647 C CA . GLY A 1 89 ? 2.350 5.479 -0.173 1.00 82.06 89 GLY A CA 1
ATOM 648 C C . GLY A 1 89 ? 2.705 5.617 -1.662 1.00 82.06 89 GLY A C 1
ATOM 649 O O . GLY A 1 89 ? 3.885 5.585 -1.990 1.00 82.06 89 GLY A O 1
ATOM 650 N N . VAL A 1 90 ? 1.710 5.744 -2.550 1.00 85.69 90 VAL A N 1
ATOM 651 C CA . VAL A 1 90 ? 1.897 5.910 -4.001 1.00 85.69 90 VAL A CA 1
ATOM 652 C C . VAL A 1 90 ? 1.682 7.364 -4.419 1.00 85.69 90 VAL A C 1
ATOM 654 O O . VAL A 1 90 ? 2.594 7.981 -4.955 1.00 85.69 90 VAL A O 1
ATOM 657 N N . CYS A 1 91 ? 0.496 7.930 -4.164 1.00 87.94 91 CYS A N 1
ATOM 658 C CA . CYS A 1 91 ? 0.162 9.296 -4.587 1.00 87.94 91 CYS A CA 1
ATOM 659 C C . CYS A 1 91 ? 0.408 10.372 -3.517 1.00 87.94 91 CYS A C 1
ATOM 661 O O . CYS A 1 91 ? 0.233 11.551 -3.806 1.00 87.94 91 CYS A O 1
ATOM 663 N N . ALA A 1 92 ? 0.783 9.982 -2.293 1.00 87.19 92 ALA A N 1
ATOM 664 C CA . ALA A 1 92 ? 0.963 10.867 -1.137 1.00 87.19 92 ALA A CA 1
ATOM 665 C C . ALA A 1 92 ? -0.288 11.681 -0.734 1.00 87.19 92 ALA A C 1
ATOM 667 O O . ALA A 1 92 ? -0.193 12.641 0.024 1.00 87.19 92 ALA A O 1
ATOM 668 N N . GLU A 1 93 ? -1.480 11.294 -1.196 1.00 90.00 93 GLU A N 1
ATOM 669 C CA . GLU A 1 93 ? -2.738 11.935 -0.802 1.00 90.00 93 GLU A CA 1
ATOM 670 C C . GLU A 1 93 ? -3.372 11.250 0.410 1.00 90.00 93 GLU A C 1
ATOM 672 O O . GLU A 1 93 ? -3.302 10.029 0.569 1.00 90.00 93 GLU A O 1
ATOM 677 N N . THR A 1 94 ? -4.067 12.029 1.240 1.00 90.06 94 THR A N 1
ATOM 678 C CA . THR A 1 94 ? -4.889 11.501 2.334 1.00 90.06 94 THR A CA 1
ATOM 679 C C . THR A 1 94 ? -6.161 10.831 1.812 1.00 90.06 94 THR A C 1
ATOM 681 O O . THR A 1 94 ? -6.828 11.343 0.908 1.00 90.06 94 THR A O 1
ATOM 684 N N . PHE A 1 95 ? -6.545 9.717 2.435 1.00 90.19 95 PHE A N 1
ATOM 685 C CA . PHE A 1 95 ? -7.800 9.030 2.132 1.00 90.19 95 PHE A CA 1
ATOM 686 C C . PHE A 1 95 ? -9.035 9.841 2.547 1.00 90.19 95 PHE A C 1
ATOM 688 O O . PHE A 1 95 ? -9.046 10.528 3.571 1.00 90.19 95 PHE A O 1
ATOM 695 N N . ARG A 1 96 ? -10.116 9.700 1.779 1.00 91.75 96 ARG A N 1
ATOM 696 C CA . ARG A 1 96 ? -11.440 10.276 2.045 1.00 91.75 96 ARG A CA 1
ATOM 697 C C . ARG A 1 96 ? -12.480 9.174 2.198 1.00 91.75 96 ARG A C 1
ATOM 699 O O . ARG A 1 96 ? -12.310 8.062 1.712 1.00 91.75 96 ARG A O 1
ATOM 706 N N . ILE A 1 97 ? -13.582 9.490 2.873 1.00 92.81 97 ILE A N 1
ATOM 707 C CA . ILE A 1 97 ? -14.719 8.568 2.967 1.00 92.81 97 ILE A CA 1
ATOM 708 C C . ILE A 1 97 ? -15.281 8.331 1.559 1.00 92.81 97 ILE A C 1
ATOM 710 O O . ILE A 1 97 ? -15.525 9.288 0.828 1.00 92.81 97 ILE A O 1
ATOM 714 N N . GLY A 1 98 ? -15.492 7.065 1.210 1.00 90.56 98 GLY A N 1
ATOM 715 C CA . GLY A 1 98 ? -15.908 6.618 -0.118 1.00 90.56 98 GLY A CA 1
ATOM 716 C C . GLY A 1 98 ? -14.750 6.238 -1.041 1.00 90.56 98 GLY A C 1
ATOM 717 O O . GLY A 1 98 ? -15.001 5.674 -2.100 1.00 90.56 98 GLY A O 1
ATOM 718 N N . ASP A 1 99 ? -13.497 6.494 -0.653 1.00 90.56 99 ASP A N 1
ATOM 719 C CA . ASP A 1 99 ? -12.354 6.069 -1.459 1.00 90.56 99 ASP A CA 1
ATOM 720 C C . ASP A 1 99 ? -12.226 4.547 -1.486 1.00 90.56 99 ASP A C 1
ATOM 722 O O . ASP A 1 99 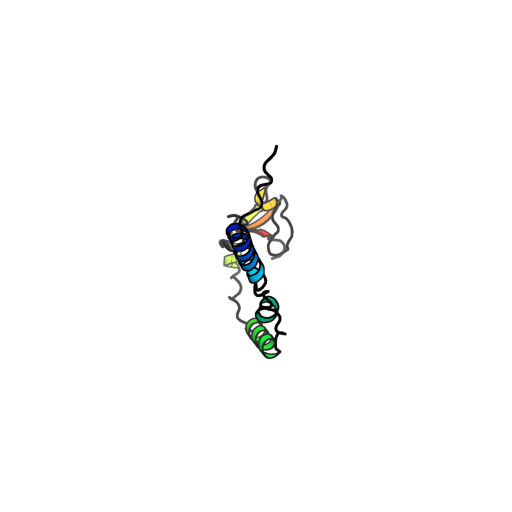? -12.475 3.863 -0.492 1.00 90.56 99 ASP A O 1
ATOM 726 N N . HIS A 1 100 ? -11.785 4.032 -2.628 1.00 90.81 100 HIS A N 1
ATOM 727 C CA . HIS A 1 100 ? -11.453 2.628 -2.811 1.00 90.81 100 HIS A CA 1
ATOM 728 C C . HIS A 1 100 ? -9.952 2.432 -2.642 1.00 90.81 100 HIS A C 1
ATOM 730 O O . HIS A 1 100 ? -9.138 3.161 -3.227 1.00 90.81 100 HIS A O 1
ATOM 736 N N . ALA A 1 101 ? -9.579 1.452 -1.828 1.00 90.06 101 ALA A N 1
ATOM 737 C CA . ALA A 1 101 ? -8.191 1.140 -1.554 1.00 90.06 101 ALA A CA 1
ATOM 738 C C . ALA A 1 101 ? -7.957 -0.372 -1.505 1.00 90.06 101 ALA A C 1
ATOM 740 O O . ALA A 1 101 ? -8.837 -1.131 -1.112 1.00 90.06 101 ALA A O 1
ATOM 741 N N . LYS A 1 102 ? -6.753 -0.807 -1.877 1.00 90.56 102 LYS A N 1
ATOM 742 C CA . LYS A 1 102 ? -6.307 -2.198 -1.757 1.00 90.56 102 LYS A CA 1
ATOM 743 C C . LYS A 1 102 ? -5.349 -2.350 -0.589 1.00 90.56 102 LYS A C 1
ATOM 745 O O . LYS A 1 102 ? -4.467 -1.515 -0.373 1.00 90.56 102 LYS A O 1
ATOM 750 N N . LYS A 1 103 ? -5.533 -3.425 0.170 1.00 88.44 103 LYS A N 1
ATOM 751 C CA . LYS A 1 103 ? -4.716 -3.773 1.327 1.00 88.44 103 LYS A CA 1
ATOM 752 C C . LYS A 1 103 ? -3.609 -4.736 0.908 1.00 88.44 103 LYS A C 1
ATOM 754 O O . LYS A 1 103 ? -3.869 -5.853 0.475 1.00 88.44 103 LYS A O 1
ATOM 759 N N . LEU A 1 104 ? -2.362 -4.315 1.079 1.00 88.25 104 LEU A N 1
ATOM 760 C CA . LEU A 1 104 ? -1.194 -5.137 0.795 1.00 88.25 104 LEU A CA 1
ATOM 761 C C . LEU A 1 104 ? -0.930 -6.130 1.944 1.00 88.25 104 LEU A C 1
ATOM 763 O O . LEU A 1 104 ? -1.102 -5.782 3.118 1.00 88.25 104 LEU A O 1
ATOM 767 N N . PRO A 1 105 ? -0.475 -7.360 1.639 1.00 83.75 105 PRO A N 1
ATOM 768 C CA . PRO A 1 105 ? -0.223 -8.392 2.646 1.00 83.75 105 PRO A CA 1
ATOM 769 C C . PRO A 1 105 ? 1.076 -8.163 3.435 1.00 83.75 105 PRO A C 1
ATOM 771 O O . PRO A 1 105 ? 1.300 -8.806 4.462 1.00 83.75 105 PRO A O 1
ATOM 774 N N . CYS A 1 106 ? 1.952 -7.268 2.972 1.00 77.44 106 CYS A N 1
ATOM 775 C CA . CYS A 1 106 ? 3.237 -7.013 3.606 1.00 77.44 106 CYS A CA 1
ATOM 776 C C . CYS A 1 106 ? 3.102 -6.133 4.860 1.00 77.44 106 CYS A C 1
ATOM 778 O O . CYS A 1 106 ? 2.380 -5.134 4.895 1.00 77.44 106 CYS A O 1
ATOM 780 N N . LYS A 1 107 ? 3.855 -6.498 5.901 1.00 65.75 107 LYS A N 1
ATOM 781 C CA . LYS A 1 107 ? 4.114 -5.650 7.067 1.00 65.75 107 LYS A CA 1
ATOM 782 C C . LYS A 1 107 ? 5.518 -5.086 6.901 1.00 65.75 107 LYS A C 1
ATOM 784 O O . LYS A 1 107 ? 6.471 -5.852 6.801 1.00 65.75 107 LYS A O 1
ATOM 789 N N . ILE A 1 108 ? 5.658 -3.767 6.836 1.00 60.22 108 ILE A N 1
ATOM 790 C CA . ILE A 1 108 ? 6.980 -3.137 6.784 1.00 60.22 108 ILE A CA 1
ATOM 791 C C . ILE A 1 108 ? 7.367 -2.795 8.219 1.00 60.22 108 ILE A C 1
ATOM 793 O O . ILE A 1 108 ? 6.818 -1.875 8.813 1.00 60.22 108 ILE A O 1
ATOM 797 N N . GLU A 1 109 ? 8.301 -3.551 8.791 1.00 52.94 109 GLU A N 1
ATOM 798 C CA . GLU A 1 109 ? 8.700 -3.412 10.202 1.00 52.94 109 GLU A CA 1
ATOM 799 C C . GLU A 1 109 ? 9.589 -2.185 10.476 1.00 52.94 109 GLU A C 1
ATOM 801 O O . GLU A 1 109 ? 9.918 -1.893 11.622 1.00 52.94 109 GLU A O 1
ATOM 806 N N . LYS A 1 110 ? 10.003 -1.449 9.436 1.00 48.75 110 LYS A N 1
ATOM 807 C CA . LYS A 1 110 ? 11.093 -0.468 9.552 1.00 48.75 110 LYS A CA 1
ATOM 808 C C . LYS A 1 110 ? 10.705 0.922 10.052 1.00 48.75 110 LYS A C 1
ATOM 810 O O . LYS A 1 110 ? 11.594 1.656 10.472 1.00 48.75 110 LYS A O 1
ATOM 815 N N . TYR A 1 111 ? 9.425 1.283 10.063 1.00 49.78 111 TYR A N 1
ATOM 816 C CA . TYR A 1 111 ? 8.977 2.551 10.639 1.00 49.78 111 TYR A CA 1
ATOM 817 C C . TYR A 1 111 ? 7.776 2.296 11.539 1.00 49.78 111 TYR A C 1
ATOM 819 O O . TYR A 1 111 ? 6.796 1.692 11.115 1.00 49.78 111 TYR A O 1
ATOM 827 N N . SER A 1 112 ? 7.880 2.744 12.792 1.00 42.19 112 SER A N 1
ATOM 828 C CA . SER A 1 112 ? 6.886 2.603 13.862 1.00 42.19 112 SER A CA 1
ATOM 829 C C . SER A 1 112 ? 5.620 3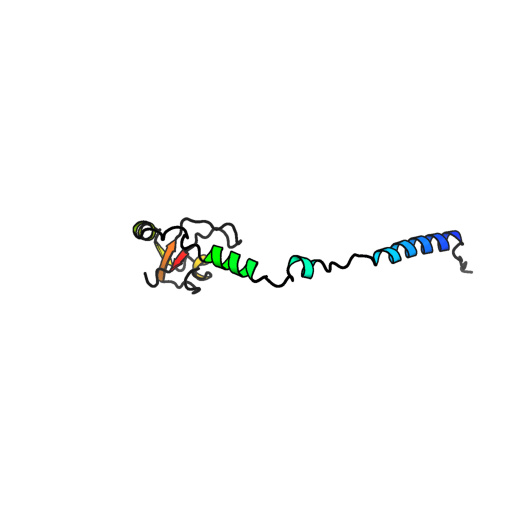.434 13.592 1.00 42.19 112 SER A C 1
ATOM 831 O O . SER A 1 112 ? 5.250 4.343 14.328 1.00 42.19 112 SER A O 1
ATOM 833 N N . ILE A 1 113 ? 4.947 3.138 12.487 1.00 50.91 113 ILE A N 1
ATOM 834 C CA . ILE A 1 113 ? 3.557 3.481 12.236 1.00 50.91 113 ILE A CA 1
ATOM 835 C C . ILE A 1 113 ? 2.846 2.138 12.302 1.00 50.91 113 ILE A C 1
ATOM 837 O O . ILE A 1 113 ? 2.885 1.339 11.372 1.00 50.91 113 ILE A O 1
ATOM 841 N N . GLY A 1 114 ? 2.349 1.846 13.504 1.00 49.12 114 GLY A N 1
ATOM 842 C CA . GLY A 1 114 ? 1.946 0.511 13.923 1.00 49.12 114 GLY A CA 1
ATOM 843 C C . GLY A 1 114 ? 1.020 -0.196 12.944 1.00 49.12 114 GLY A C 1
ATOM 844 O O . GLY A 1 114 ? 0.166 0.457 12.363 1.00 49.12 114 GLY A O 1
ATOM 845 N N . SER A 1 115 ? 1.238 -1.512 12.806 1.00 52.19 115 SER A N 1
ATOM 846 C CA . SER A 1 115 ? 0.317 -2.628 12.487 1.00 52.19 115 SER A CA 1
ATOM 847 C C . SER A 1 115 ? -0.810 -2.466 11.452 1.00 52.19 115 SER A C 1
ATOM 849 O O . SER A 1 115 ? -1.533 -3.434 11.207 1.00 52.19 115 SER A O 1
ATOM 851 N N . ILE A 1 116 ? -0.958 -1.315 10.807 1.00 54.38 116 ILE A N 1
ATOM 852 C CA . ILE A 1 116 ? -1.941 -1.068 9.770 1.00 54.38 116 ILE A CA 1
ATOM 853 C C . ILE A 1 116 ? -1.327 -1.609 8.479 1.00 54.38 116 ILE A C 1
ATOM 855 O O . ILE A 1 116 ? -0.248 -1.167 8.080 1.00 54.38 116 ILE A O 1
ATOM 859 N N . PRO A 1 117 ? -1.975 -2.590 7.843 1.00 60.28 117 PRO A N 1
ATOM 860 C CA . PRO A 1 117 ? -1.508 -3.128 6.578 1.00 60.28 117 PRO A CA 1
ATOM 861 C C . PRO A 1 117 ? -1.438 -1.991 5.551 1.00 60.28 117 PRO A C 1
ATOM 863 O O . PRO A 1 117 ? -2.364 -1.177 5.462 1.00 60.28 117 PRO A O 1
ATOM 866 N N . MET A 1 118 ? -0.325 -1.916 4.817 1.00 71.00 118 MET A N 1
ATOM 867 C CA . MET A 1 118 ? -0.099 -0.909 3.777 1.00 71.00 118 MET A CA 1
ATOM 868 C C . MET A 1 118 ? -1.325 -0.864 2.861 1.00 71.00 118 MET A C 1
ATOM 870 O O . MET A 1 118 ? -1.674 -1.859 2.234 1.00 71.00 118 MET A O 1
ATOM 874 N N . THR A 1 119 ? -2.018 0.269 2.847 1.00 82.19 119 THR A N 1
ATOM 875 C CA . THR A 1 119 ? -3.247 0.456 2.077 1.00 82.19 119 THR A CA 1
ATOM 876 C C . THR A 1 119 ? -2.959 1.490 1.000 1.00 82.19 119 THR A C 1
ATOM 878 O O . THR A 1 119 ? -2.436 2.564 1.301 1.00 82.19 119 THR A O 1
ATOM 881 N N . VAL A 1 120 ? -3.251 1.159 -0.255 1.00 87.75 120 VAL A N 1
ATOM 882 C CA . VAL A 1 120 ? -2.985 2.018 -1.419 1.00 87.75 120 VAL A CA 1
ATOM 883 C C . VAL A 1 120 ? -4.288 2.352 -2.132 1.00 87.75 120 VAL A C 1
ATOM 885 O O . VAL A 1 120 ? -5.161 1.497 -2.242 1.00 87.75 120 VAL A O 1
ATOM 888 N N . CYS A 1 121 ? -4.460 3.594 -2.586 1.00 88.31 121 CYS A N 1
ATOM 889 C CA . CYS A 1 121 ? -5.666 3.989 -3.311 1.00 88.31 121 CYS A CA 1
ATOM 890 C C . CYS A 1 121 ? -5.701 3.352 -4.708 1.00 88.31 121 CYS A C 1
ATOM 892 O O . CYS A 1 121 ? -4.673 3.272 -5.375 1.00 88.31 121 CYS A O 1
ATOM 894 N N . ILE A 1 122 ? -6.891 2.982 -5.185 1.00 84.50 122 ILE A N 1
ATOM 895 C CA . ILE A 1 122 ? -7.106 2.409 -6.532 1.00 84.50 122 ILE A CA 1
ATOM 896 C C . ILE A 1 122 ? -7.335 3.531 -7.570 1.00 84.50 122 ILE A C 1
ATOM 898 O O . ILE A 1 122 ? -7.994 3.356 -8.589 1.00 84.50 122 ILE A O 1
ATOM 902 N N . ARG A 1 123 ? -6.831 4.746 -7.316 1.00 71.94 123 ARG A N 1
ATOM 903 C CA . ARG A 1 123 ? -6.991 5.870 -8.247 1.00 71.94 123 ARG A CA 1
ATOM 904 C C . ARG A 1 123 ? -6.042 5.687 -9.436 1.00 71.94 123 ARG A C 1
ATOM 906 O O . ARG A 1 123 ? -4.894 6.103 -9.365 1.00 71.94 123 ARG A O 1
ATOM 913 N N . GLY A 1 124 ? -6.548 5.086 -10.512 1.00 53.22 124 GLY A N 1
ATOM 914 C CA . GLY A 1 124 ? -5.869 5.015 -11.809 1.00 53.22 124 GLY A CA 1
ATOM 915 C C . GLY A 1 124 ? -4.927 3.823 -11.988 1.00 53.22 124 GLY A C 1
ATOM 916 O O . GLY A 1 124 ? -3.741 4.026 -12.240 1.00 53.22 124 GLY A O 1
ATOM 917 N N . TYR A 1 125 ? -5.474 2.608 -11.903 1.00 45.28 125 TYR A N 1
ATOM 918 C CA . TYR A 1 125 ? -4.987 1.479 -12.704 1.00 45.28 125 TYR A CA 1
ATOM 919 C C . TYR A 1 125 ? -5.825 1.368 -13.978 1.00 45.28 125 TYR A C 1
ATOM 921 O O . TYR A 1 125 ? -7.045 1.645 -13.886 1.00 45.28 125 TYR A O 1
#

Mean predicted aligned error: 17.92 Å

pLDDT: mean 73.13, std 14.92, range [39.97, 93.19]

Sequence (125 aa):
MSDNQQPSAAQAQALQLLLGMIAQQQSTQSDNSLMERFGAPISDEQMSDLAAMLSRDGGPPPAAPSAIDDLDEVTISSSNRALLQKECGVCAETFRIGDHAKKLPCKIEKYSIGSIPMTVCIRGY

Organism: NCBI:txid1890364

Solvent-accessible surface area (backbone atoms only — not comparable to full-atom values): 8033 Å² total; per-residue (Å²): 135,80,81,80,79,72,78,51,74,68,56,55,51,54,50,51,55,55,51,53,60,62,63,63,59,73,73,61,76,73,74,68,55,62,50,75,73,70,56,64,77,80,46,72,66,59,52,48,51,51,48,52,63,70,62,50,91,69,67,82,76,80,80,55,68,66,69,59,69,72,34,54,74,45,70,35,44,84,87,43,54,76,52,54,76,33,55,19,88,82,82,66,46,65,52,49,76,74,39,52,27,35,42,44,92,59,80,74,87,87,55,97,67,73,94,65,55,49,51,36,65,64,83,81,124

Secondary structure (DSSP, 8-state):
-----PPPHHHHHHHHHHHHHHHGGG-----THHHHHH-SPPPHHHHHHHHHHHT---SSPPPPHHHHHTSPEEE--TT-HHHHTSB-TTT-PBP-TT-EEEE-S---TTS-S-S---EEE-TT-